Protein AF-A0A1M6KUR7-F1 (afdb_monomer_lite)

Structure (mmCIF, N/CA/C/O backbone):
data_AF-A0A1M6KUR7-F1
#
_entry.id   AF-A0A1M6KUR7-F1
#
loop_
_atom_site.group_PDB
_atom_site.id
_atom_site.type_symbol
_atom_site.label_atom_id
_atom_site.label_alt_id
_atom_site.label_comp_id
_atom_site.label_asym_id
_atom_site.label_entity_id
_atom_site.label_seq_id
_atom_site.pdbx_PDB_ins_code
_atom_site.Cartn_x
_atom_site.Cartn_y
_atom_site.Cartn_z
_atom_site.occupancy
_atom_site.B_iso_or_equiv
_atom_site.auth_seq_id
_atom_site.auth_comp_id
_atom_site.auth_asym_id
_atom_site.auth_atom_id
_atom_site.pdbx_PDB_model_num
ATOM 1 N N . MET A 1 1 ? 20.269 -7.867 -25.351 1.00 51.28 1 MET A N 1
ATOM 2 C CA . MET A 1 1 ? 18.872 -7.467 -25.062 1.00 51.28 1 MET A CA 1
ATOM 3 C C . MET A 1 1 ? 18.814 -6.887 -23.642 1.00 51.28 1 MET A C 1
ATOM 5 O O . MET A 1 1 ? 19.387 -7.514 -22.766 1.00 51.28 1 MET A O 1
ATOM 9 N N . GLY A 1 2 ? 18.210 -5.711 -23.391 1.00 59.88 2 GLY A N 1
ATOM 10 C CA . GLY A 1 2 ? 17.720 -5.382 -22.029 1.00 59.88 2 GLY A CA 1
ATOM 11 C C . GLY A 1 2 ? 18.187 -4.111 -21.290 1.00 59.88 2 GLY A C 1
ATOM 12 O O . GLY A 1 2 ? 17.841 -3.963 -20.122 1.00 59.88 2 GLY A O 1
ATOM 13 N N . LYS A 1 3 ? 18.933 -3.167 -21.889 1.00 66.12 3 LYS A N 1
ATOM 14 C CA . LYS A 1 3 ? 19.347 -1.934 -21.164 1.00 66.12 3 LYS A CA 1
ATOM 15 C C . LYS A 1 3 ? 18.434 -0.722 -21.392 1.00 66.12 3 LYS A C 1
ATOM 17 O O . LYS A 1 3 ? 18.260 0.076 -20.476 1.00 66.12 3 LYS A O 1
ATOM 22 N N . ALA A 1 4 ? 17.844 -0.577 -22.580 1.00 70.19 4 ALA A N 1
ATOM 23 C CA . ALA A 1 4 ? 17.003 0.578 -22.914 1.00 70.19 4 ALA A CA 1
ATOM 24 C C . ALA A 1 4 ? 15.567 0.448 -22.374 1.00 70.19 4 ALA A C 1
ATOM 26 O O . ALA A 1 4 ? 15.067 1.378 -21.743 1.00 70.19 4 ALA A O 1
ATOM 27 N N . SER A 1 5 ? 14.938 -0.722 -22.539 1.00 74.44 5 SER A N 1
ATOM 28 C CA . SER A 1 5 ? 13.579 -0.996 -22.047 1.00 74.44 5 SER A CA 1
ATOM 29 C C . SER A 1 5 ? 13.479 -0.871 -20.524 1.00 74.44 5 SER A C 1
ATOM 31 O O . SER A 1 5 ? 12.594 -0.187 -20.018 1.00 74.44 5 SER A O 1
ATOM 33 N N . THR A 1 6 ? 14.450 -1.423 -19.794 1.00 81.38 6 THR A N 1
ATOM 34 C CA . THR A 1 6 ? 14.527 -1.341 -18.326 1.00 81.38 6 THR A CA 1
ATOM 35 C C . THR A 1 6 ? 14.666 0.102 -17.830 1.00 81.38 6 THR A C 1
ATOM 37 O O . THR A 1 6 ? 14.044 0.484 -16.843 1.00 81.38 6 THR A O 1
ATOM 40 N N . ARG A 1 7 ? 15.442 0.950 -18.526 1.00 81.19 7 ARG A N 1
ATOM 41 C CA . ARG A 1 7 ? 15.589 2.375 -18.170 1.00 81.19 7 ARG A CA 1
ATOM 42 C C . ARG A 1 7 ? 14.294 3.153 -18.378 1.00 81.19 7 ARG A C 1
ATOM 44 O O . ARG A 1 7 ? 13.914 3.930 -17.506 1.00 81.19 7 ARG A O 1
ATOM 51 N N . ALA A 1 8 ? 13.622 2.939 -19.509 1.00 82.44 8 ALA A N 1
ATOM 52 C CA . ALA A 1 8 ? 12.341 3.579 -19.799 1.00 82.44 8 ALA A CA 1
ATOM 53 C C . ALA A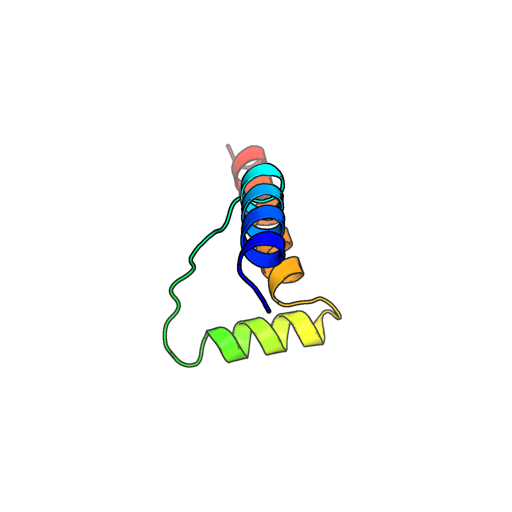 1 8 ? 11.268 3.176 -18.776 1.00 82.44 8 ALA A C 1
ATOM 55 O O . ALA A 1 8 ? 10.578 4.040 -18.237 1.00 82.44 8 ALA A O 1
ATOM 56 N N . GLN A 1 9 ? 11.194 1.886 -18.438 1.00 81.94 9 GLN A N 1
ATOM 57 C CA . GLN A 1 9 ? 10.271 1.373 -17.429 1.00 81.94 9 GLN A CA 1
ATOM 58 C C . GLN A 1 9 ? 10.562 1.949 -16.038 1.00 81.94 9 GLN A C 1
ATOM 60 O O . GLN A 1 9 ? 9.647 2.411 -15.365 1.00 81.94 9 GLN A O 1
ATOM 65 N N . ASN A 1 10 ? 11.830 2.004 -15.623 1.00 84.44 10 ASN A N 1
ATOM 66 C CA . ASN A 1 10 ? 12.202 2.601 -14.340 1.00 84.44 10 ASN A CA 1
ATOM 67 C C . ASN A 1 10 ? 11.857 4.095 -14.271 1.00 84.44 10 ASN A C 1
ATOM 69 O O . ASN A 1 10 ? 11.357 4.547 -13.243 1.00 84.44 10 ASN A O 1
ATOM 73 N N . LYS A 1 11 ? 12.070 4.850 -15.360 1.00 85.75 11 LYS A N 1
ATOM 74 C CA . LYS A 1 11 ? 11.690 6.270 -15.441 1.00 85.75 11 LYS A CA 1
ATOM 75 C C . LYS A 1 11 ? 10.177 6.457 -15.334 1.00 85.75 11 LYS A C 1
ATOM 77 O O . LYS A 1 11 ? 9.731 7.375 -14.656 1.00 85.75 11 LYS A O 1
ATOM 82 N N . TYR A 1 12 ? 9.400 5.597 -15.990 1.00 86.19 12 TYR A N 1
ATOM 83 C CA . TYR A 1 12 ? 7.945 5.619 -15.873 1.00 86.19 12 TYR A CA 1
ATOM 84 C C . TYR A 1 12 ? 7.499 5.315 -14.443 1.00 86.19 12 TYR A C 1
ATOM 86 O O . TYR A 1 12 ? 6.738 6.093 -13.877 1.00 86.19 12 TYR A O 1
ATOM 94 N N . ILE A 1 13 ? 8.028 4.249 -13.831 1.00 86.69 13 ILE A N 1
ATOM 95 C CA . ILE A 1 13 ? 7.636 3.867 -12.472 1.00 86.69 13 ILE A CA 1
ATOM 96 C C . ILE A 1 13 ? 7.957 4.983 -11.476 1.00 86.69 13 ILE A C 1
ATOM 98 O O . ILE A 1 13 ? 7.096 5.333 -10.686 1.00 86.69 13 ILE A O 1
ATOM 102 N N . ALA A 1 14 ? 9.148 5.581 -11.552 1.00 87.88 14 ALA A N 1
ATOM 103 C CA . ALA A 1 14 ? 9.539 6.673 -10.660 1.00 87.88 14 ALA A CA 1
ATOM 104 C C . ALA A 1 14 ? 8.708 7.954 -10.846 1.00 87.88 14 ALA A C 1
ATOM 106 O O . ALA A 1 14 ? 8.611 8.749 -9.923 1.00 87.88 14 ALA A O 1
ATOM 107 N N . LYS A 1 15 ? 8.136 8.180 -12.037 1.00 89.94 15 LYS A N 1
ATOM 108 C CA . LYS A 1 15 ? 7.257 9.330 -12.290 1.00 89.94 15 LYS A CA 1
ATOM 109 C C . LYS A 1 15 ? 5.818 9.071 -11.835 1.00 89.94 15 LYS A C 1
ATOM 111 O O . LYS A 1 15 ? 5.130 10.013 -11.466 1.00 89.94 15 LYS A O 1
ATOM 116 N N . ALA A 1 16 ? 5.349 7.832 -11.961 1.00 90.25 16 ALA A N 1
ATOM 117 C CA . ALA A 1 16 ? 3.942 7.485 -11.788 1.00 90.25 16 ALA A CA 1
ATOM 118 C C . ALA A 1 16 ? 3.610 6.920 -10.400 1.00 90.25 16 ALA A C 1
ATOM 120 O O . ALA A 1 16 ? 2.446 6.952 -10.015 1.00 90.25 16 ALA A O 1
ATOM 121 N N . TYR A 1 17 ? 4.596 6.386 -9.674 1.00 86.69 17 TYR A N 1
ATOM 122 C CA . TYR A 1 17 ? 4.366 5.675 -8.421 1.00 86.69 17 TYR A CA 1
ATOM 123 C C . TYR A 1 17 ? 5.423 6.012 -7.372 1.00 86.69 17 TYR A C 1
ATOM 125 O O . TYR A 1 17 ? 6.622 5.820 -7.600 1.00 86.69 17 TYR A O 1
ATOM 133 N N . ASP A 1 18 ? 4.960 6.375 -6.181 1.00 89.19 18 ASP A N 1
ATOM 134 C CA . ASP A 1 18 ? 5.776 6.343 -4.974 1.00 89.19 18 ASP A CA 1
ATOM 135 C C . ASP A 1 18 ? 5.865 4.905 -4.451 1.00 89.19 18 ASP A C 1
ATOM 137 O O . ASP A 1 18 ? 4.872 4.180 -4.359 1.00 89.19 18 ASP A O 1
ATOM 141 N N . ARG A 1 19 ? 7.082 4.450 -4.137 1.00 89.44 19 ARG A N 1
ATOM 142 C CA . ARG A 1 19 ? 7.320 3.094 -3.624 1.00 89.44 19 ARG A CA 1
ATOM 143 C C . ARG A 1 19 ? 7.482 3.131 -2.112 1.00 89.44 19 ARG A C 1
ATOM 145 O O . ARG A 1 19 ? 8.439 3.717 -1.614 1.00 89.44 19 ARG A O 1
ATOM 152 N N . ILE A 1 20 ? 6.616 2.416 -1.401 1.00 90.06 20 ILE A N 1
ATOM 153 C CA . ILE A 1 20 ? 6.717 2.235 0.050 1.00 90.06 20 ILE A CA 1
ATOM 154 C C . ILE A 1 20 ? 7.384 0.887 0.336 1.00 90.06 20 ILE A C 1
ATOM 156 O O . ILE A 1 20 ? 6.897 -0.161 -0.091 1.00 90.06 20 ILE A O 1
ATOM 160 N N . ASN A 1 21 ? 8.506 0.905 1.061 1.00 92.06 21 ASN A N 1
ATOM 161 C CA . ASN A 1 21 ? 9.129 -0.317 1.565 1.00 92.06 21 ASN A CA 1
ATOM 162 C C . ASN A 1 21 ? 8.587 -0.632 2.962 1.00 92.06 21 ASN A C 1
ATOM 164 O O . ASN A 1 21 ? 8.862 0.097 3.913 1.00 92.06 21 ASN A O 1
ATOM 168 N N . LEU A 1 22 ? 7.834 -1.722 3.081 1.00 91.88 22 LEU A N 1
ATOM 169 C CA . LEU A 1 22 ? 7.207 -2.140 4.329 1.00 91.88 22 LEU A CA 1
ATOM 170 C C . LEU A 1 22 ? 7.950 -3.340 4.927 1.00 91.88 22 LEU A C 1
ATOM 172 O O . LEU A 1 22 ? 8.019 -4.410 4.318 1.00 91.88 22 LEU A O 1
ATOM 176 N N . ILE A 1 23 ? 8.453 -3.177 6.151 1.00 94.94 23 ILE A N 1
ATOM 177 C CA . ILE A 1 23 ? 9.018 -4.268 6.947 1.00 94.94 23 ILE A CA 1
ATOM 178 C C . ILE A 1 23 ? 7.938 -4.775 7.899 1.00 94.94 23 ILE A C 1
ATOM 180 O O . ILE A 1 23 ? 7.388 -4.019 8.694 1.00 94.94 23 ILE A O 1
ATOM 184 N N . VAL A 1 24 ? 7.663 -6.075 7.837 1.00 94.25 24 VAL A N 1
ATOM 185 C CA . VAL A 1 24 ? 6.788 -6.775 8.782 1.00 94.25 24 VAL A CA 1
ATOM 186 C C . VAL A 1 24 ? 7.509 -7.994 9.333 1.00 94.25 24 VAL A C 1
ATOM 188 O O . VAL A 1 24 ? 8.373 -8.573 8.668 1.00 94.25 24 VAL A O 1
ATOM 191 N N . ILE A 1 25 ? 7.139 -8.409 10.542 1.00 96.69 25 ILE A N 1
ATOM 192 C CA . ILE A 1 25 ? 7.658 -9.638 11.144 1.00 96.69 25 ILE A CA 1
ATOM 193 C C . ILE A 1 25 ? 7.367 -10.852 10.247 1.00 96.69 25 ILE A C 1
ATOM 195 O O . ILE A 1 25 ? 6.386 -10.887 9.493 1.00 96.69 25 ILE A O 1
ATOM 199 N N . LYS A 1 26 ? 8.228 -11.872 10.321 1.00 95.06 26 LYS A N 1
ATOM 200 C CA . LYS A 1 26 ? 8.052 -13.110 9.552 1.00 95.06 26 LYS A CA 1
ATOM 201 C C . LYS A 1 26 ? 6.687 -13.736 9.872 1.00 95.06 26 LYS A C 1
ATOM 203 O O . LYS A 1 26 ? 6.257 -13.735 11.016 1.00 95.06 26 LYS A O 1
ATOM 208 N N . GLY A 1 27 ? 6.007 -14.253 8.848 1.00 95.38 27 GLY A N 1
ATOM 209 C CA . GLY A 1 27 ? 4.645 -14.795 8.958 1.00 95.38 27 GLY A CA 1
ATOM 210 C C . GLY A 1 27 ? 3.558 -13.755 8.680 1.00 95.38 27 GLY A C 1
ATOM 211 O O . GLY A 1 27 ? 2.631 -14.040 7.923 1.00 95.38 27 GLY A O 1
ATOM 212 N N . LYS A 1 28 ? 3.739 -12.506 9.127 1.00 96.56 28 LYS A N 1
ATOM 213 C CA . LYS A 1 28 ? 2.704 -11.467 9.006 1.00 96.56 28 LYS A CA 1
ATOM 214 C C . LYS A 1 28 ? 2.339 -11.124 7.565 1.00 96.56 28 LYS A C 1
ATOM 216 O O . LYS A 1 28 ? 1.179 -10.885 7.259 1.00 96.56 28 LYS A O 1
ATOM 221 N N . LYS A 1 29 ? 3.306 -11.176 6.646 1.00 95.88 29 LYS A N 1
ATOM 222 C CA . LYS A 1 29 ? 3.045 -11.012 5.206 1.00 95.88 29 LYS A CA 1
ATOM 223 C C . LYS A 1 29 ? 2.024 -12.031 4.675 1.00 95.88 29 LYS A C 1
ATOM 225 O O . LYS A 1 29 ? 1.232 -11.693 3.802 1.00 95.88 29 LYS A O 1
ATOM 230 N N . GLY A 1 30 ? 2.067 -13.269 5.173 1.00 96.69 30 GLY A N 1
ATOM 231 C CA . GLY A 1 30 ? 1.119 -14.319 4.799 1.00 96.69 30 GLY A CA 1
ATOM 232 C C . GLY A 1 30 ? -0.280 -14.029 5.330 1.00 96.69 30 GLY A C 1
ATOM 233 O O . GLY A 1 30 ? -1.241 -14.125 4.578 1.00 96.69 30 GLY A O 1
ATOM 234 N N . GLU A 1 31 ? -0.380 -13.582 6.582 1.00 97.31 31 GLU A N 1
ATOM 235 C CA . GLU A 1 31 ? -1.655 -13.169 7.185 1.00 97.31 31 GLU A CA 1
ATOM 236 C C . GLU A 1 31 ? -2.300 -11.999 6.431 1.00 97.31 31 GLU A C 1
ATOM 238 O O . GLU A 1 31 ? -3.484 -12.054 6.114 1.00 97.31 31 GLU A O 1
ATOM 243 N N . ILE A 1 32 ? -1.518 -10.968 6.089 1.00 96.00 32 ILE A N 1
ATOM 244 C CA . ILE A 1 32 ? -1.998 -9.805 5.321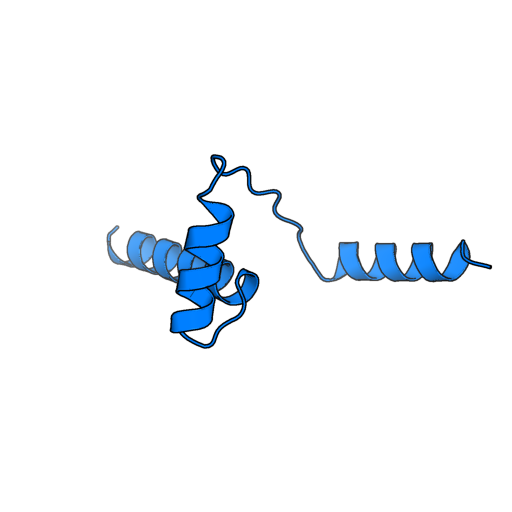 1.00 96.00 32 ILE A CA 1
ATOM 245 C C . ILE A 1 32 ? -2.519 -10.252 3.950 1.00 96.00 32 ILE A C 1
ATOM 247 O O . ILE A 1 32 ? -3.579 -9.808 3.515 1.00 96.00 32 ILE A O 1
ATOM 251 N N . ARG A 1 33 ? -1.795 -11.152 3.273 1.00 96.62 33 ARG A N 1
ATOM 252 C CA . ARG A 1 33 ? -2.231 -11.719 1.993 1.00 96.62 33 ARG A CA 1
ATOM 253 C C . ARG A 1 33 ? -3.544 -12.485 2.134 1.00 96.62 33 ARG A C 1
ATOM 255 O O . ARG A 1 33 ? -4.455 -12.222 1.363 1.00 96.62 33 ARG A O 1
ATOM 262 N N . ALA A 1 34 ? -3.632 -13.407 3.091 1.00 97.81 34 ALA A N 1
ATOM 263 C CA . ALA A 1 34 ? -4.825 -14.226 3.284 1.00 97.81 34 ALA A CA 1
ATOM 264 C C . ALA A 1 34 ? -6.050 -13.363 3.620 1.00 97.81 34 ALA A C 1
ATOM 266 O O . ALA A 1 34 ? -7.142 -13.625 3.129 1.00 97.81 34 ALA A O 1
ATOM 267 N N . HIS A 1 35 ? -5.859 -12.302 4.410 1.00 97.56 35 HIS A N 1
ATOM 268 C CA . HIS A 1 35 ? -6.914 -11.338 4.698 1.00 97.56 35 HIS A CA 1
ATOM 269 C C . HIS A 1 35 ? -7.381 -10.602 3.436 1.00 97.56 35 HIS A C 1
ATOM 271 O O . HIS A 1 35 ? -8.577 -10.562 3.176 1.00 97.56 35 HIS A O 1
ATOM 277 N N . ALA A 1 36 ? -6.452 -10.075 2.633 1.00 97.50 36 ALA A N 1
ATOM 278 C CA . ALA A 1 36 ? -6.786 -9.407 1.375 1.00 97.50 36 ALA A CA 1
ATOM 279 C C . ALA A 1 36 ? -7.530 -10.348 0.407 1.00 97.50 36 ALA A C 1
ATOM 281 O O . ALA A 1 36 ? -8.571 -9.991 -0.137 1.00 97.50 36 ALA A O 1
ATOM 282 N N . GLU A 1 37 ? -7.053 -11.587 0.259 1.00 97.25 37 GLU A N 1
ATOM 283 C CA . GLU A 1 37 ? -7.686 -12.602 -0.592 1.00 97.25 37 GLU A CA 1
ATOM 284 C C . GLU A 1 37 ? -9.099 -12.959 -0.107 1.00 97.25 37 GLU A C 1
ATOM 286 O O . GLU A 1 37 ? -10.012 -13.068 -0.923 1.00 97.25 37 GLU A O 1
ATOM 291 N N . ALA A 1 38 ? -9.314 -13.062 1.209 1.00 97.31 38 ALA A N 1
ATOM 292 C CA . ALA A 1 38 ? -10.641 -13.278 1.789 1.00 97.31 38 ALA A CA 1
ATOM 293 C C . ALA A 1 38 ? -11.614 -12.111 1.530 1.00 97.31 38 ALA A C 1
ATOM 295 O O . ALA A 1 38 ? -12.822 -12.329 1.486 1.00 97.31 38 ALA A O 1
ATOM 296 N N . GLN A 1 39 ? -11.099 -10.893 1.333 1.00 95.31 39 GLN A N 1
ATOM 297 C CA . GLN A 1 39 ? -11.875 -9.711 0.936 1.00 95.31 39 GLN A CA 1
ATOM 298 C C . GLN A 1 39 ? -11.983 -9.548 -0.594 1.00 95.31 39 GLN A C 1
ATOM 300 O O . GLN A 1 39 ? -12.594 -8.596 -1.072 1.00 95.31 39 GLN A O 1
ATOM 305 N N . GLY A 1 40 ? -11.407 -10.467 -1.380 1.00 97.00 40 GLY A N 1
ATOM 306 C CA . GLY A 1 40 ? -11.425 -10.411 -2.844 1.00 97.00 40 GLY A CA 1
ATOM 307 C C . GLY A 1 40 ? -10.515 -9.334 -3.446 1.00 97.00 40 GLY A C 1
ATOM 308 O O . GLY A 1 40 ? -10.671 -8.984 -4.615 1.00 97.00 40 GLY A O 1
ATOM 309 N N . GLU A 1 41 ? -9.560 -8.808 -2.679 1.00 96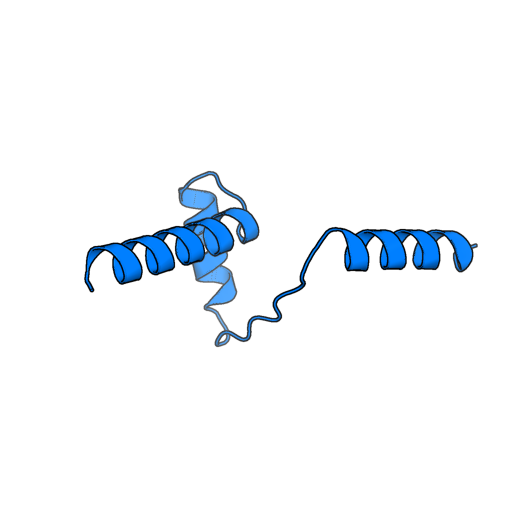.50 41 GLU A N 1
ATOM 310 C CA . GLU A 1 41 ? -8.652 -7.745 -3.108 1.00 96.50 41 GLU A CA 1
ATOM 311 C C . GLU A 1 41 ? -7.187 -8.207 -3.140 1.00 96.50 41 GLU A C 1
ATOM 313 O O . GLU A 1 41 ? -6.767 -9.161 -2.483 1.00 96.50 41 GLU A O 1
ATOM 318 N N . SER A 1 42 ? -6.361 -7.520 -3.933 1.00 96.81 42 SER A N 1
ATOM 319 C CA . SER A 1 42 ? -4.918 -7.767 -3.898 1.00 96.81 42 SER A CA 1
ATOM 320 C C . SER A 1 42 ? -4.317 -7.259 -2.586 1.00 96.81 42 SER A C 1
ATOM 322 O O . SER A 1 42 ? -4.762 -6.253 -2.041 1.00 96.81 42 SER A O 1
ATOM 324 N N . MET A 1 43 ? -3.223 -7.876 -2.133 1.00 96.19 43 MET A N 1
ATOM 325 C CA . MET A 1 43 ? -2.485 -7.418 -0.947 1.00 96.19 43 MET A CA 1
ATOM 326 C C . MET A 1 43 ? -2.116 -5.923 -1.016 1.00 96.19 43 MET A C 1
ATOM 328 O O . MET A 1 43 ? -2.153 -5.238 -0.003 1.00 96.19 43 MET A O 1
ATOM 332 N N . ASN A 1 44 ? -1.776 -5.406 -2.202 1.00 94.44 44 ASN A N 1
ATOM 333 C CA . ASN A 1 44 ? -1.455 -3.989 -2.379 1.00 94.44 44 ASN A CA 1
ATOM 334 C C . ASN A 1 44 ? -2.698 -3.092 -2.277 1.00 94.44 44 ASN A C 1
ATOM 336 O O . ASN A 1 44 ? -2.633 -2.035 -1.661 1.00 94.44 44 ASN A O 1
ATOM 340 N N . ALA A 1 45 ? -3.822 -3.520 -2.861 1.00 96.50 45 ALA A N 1
ATOM 341 C CA . ALA A 1 45 ? -5.092 -2.803 -2.751 1.00 96.50 45 ALA A CA 1
ATOM 342 C C . ALA A 1 45 ? -5.560 -2.734 -1.291 1.00 96.50 45 ALA A C 1
ATOM 344 O O . ALA A 1 45 ? -5.873 -1.647 -0.817 1.00 96.50 45 ALA A O 1
ATOM 345 N N . PHE A 1 46 ? -5.473 -3.853 -0.562 1.00 97.25 46 PHE A N 1
ATOM 346 C CA . PHE A 1 46 ? -5.775 -3.901 0.867 1.00 97.25 46 PHE A CA 1
ATOM 347 C C . PHE A 1 46 ? -4.925 -2.919 1.679 1.00 97.25 46 PHE A C 1
ATOM 349 O O . PHE A 1 46 ? -5.456 -2.170 2.492 1.00 97.25 46 PHE A O 1
ATOM 356 N N . ILE A 1 47 ? -3.605 -2.900 1.454 1.00 95.56 47 ILE A N 1
ATOM 357 C CA . ILE A 1 47 ? -2.697 -2.004 2.186 1.00 95.56 47 ILE A CA 1
ATOM 358 C C . ILE A 1 47 ? -3.045 -0.536 1.910 1.00 95.56 47 ILE A C 1
ATOM 360 O O . ILE A 1 47 ? -3.129 0.244 2.855 1.00 95.56 47 ILE A O 1
ATOM 364 N N . ASN A 1 48 ? -3.288 -0.164 0.650 1.00 95.06 48 ASN A N 1
ATOM 365 C CA . ASN A 1 48 ? -3.676 1.205 0.303 1.00 95.06 48 ASN A CA 1
ATOM 366 C C . ASN A 1 48 ? -5.012 1.594 0.948 1.00 95.06 48 ASN A C 1
ATOM 368 O O . ASN A 1 48 ? -5.092 2.639 1.587 1.00 95.06 48 ASN A O 1
ATOM 372 N N . ARG A 1 49 ? -6.026 0.722 0.863 1.00 96.88 49 ARG A N 1
ATOM 373 C CA . ARG A 1 49 ? -7.330 0.937 1.502 1.00 96.88 49 ARG A CA 1
ATOM 374 C C . ARG A 1 49 ? -7.191 1.119 3.013 1.00 96.88 49 ARG A C 1
ATOM 376 O O . ARG A 1 49 ? -7.763 2.047 3.570 1.00 96.88 49 ARG A O 1
ATOM 383 N N . ALA A 1 50 ? -6.400 0.273 3.672 1.00 96.00 50 ALA A N 1
ATOM 384 C CA . ALA A 1 50 ? -6.180 0.358 5.111 1.00 96.00 50 ALA A CA 1
ATOM 385 C C . ALA A 1 50 ? -5.500 1.677 5.525 1.00 96.00 50 ALA A C 1
ATOM 387 O O . ALA A 1 50 ? -5.859 2.241 6.557 1.00 96.00 50 ALA A O 1
ATOM 388 N N . ILE A 1 51 ? -4.547 2.176 4.726 1.00 95.56 51 ILE A N 1
ATOM 389 C CA . ILE A 1 51 ? -3.902 3.480 4.949 1.00 95.56 51 ILE A CA 1
ATOM 390 C C . ILE A 1 51 ? -4.918 4.615 4.776 1.00 95.56 51 ILE A C 1
ATOM 392 O O . ILE A 1 51 ? -5.025 5.463 5.657 1.00 95.56 51 ILE A O 1
ATOM 396 N N . GLU A 1 52 ? -5.697 4.615 3.692 1.00 96.19 52 GLU A N 1
ATOM 397 C CA . GLU A 1 52 ? -6.718 5.642 3.438 1.00 96.19 52 GLU A CA 1
ATOM 398 C C . GLU A 1 52 ? -7.793 5.678 4.533 1.00 96.19 52 GLU A C 1
ATOM 400 O O . GLU A 1 52 ? -8.171 6.748 5.002 1.00 96.19 52 GLU A O 1
ATOM 405 N N . GLU A 1 53 ? -8.278 4.514 4.971 1.00 96.31 53 GLU A N 1
ATOM 406 C CA . GLU A 1 53 ? -9.246 4.402 6.066 1.00 96.31 53 GLU A CA 1
ATOM 407 C C . GLU A 1 53 ? -8.667 4.859 7.408 1.00 96.31 53 GLU A C 1
ATOM 409 O O . GLU A 1 53 ? -9.398 5.384 8.245 1.00 96.31 53 GLU A O 1
ATOM 414 N N . ALA A 1 54 ? -7.376 4.624 7.662 1.00 96.56 54 ALA A N 1
ATOM 415 C CA . ALA A 1 54 ? -6.714 5.125 8.863 1.00 96.56 54 ALA A CA 1
ATOM 416 C C . ALA A 1 54 ? -6.601 6.655 8.828 1.00 96.56 54 ALA A C 1
ATOM 418 O O . ALA A 1 54 ? -7.072 7.304 9.753 1.00 96.56 54 ALA A O 1
ATOM 419 N N . MET A 1 55 ? -6.099 7.224 7.726 1.00 96.50 55 MET A N 1
ATOM 420 C CA . MET A 1 55 ? -5.985 8.678 7.561 1.00 96.50 55 MET A CA 1
ATOM 421 C C . MET A 1 55 ? -7.332 9.390 7.717 1.00 96.50 55 MET A C 1
ATOM 423 O O . MET A 1 55 ? -7.421 10.362 8.455 1.00 96.50 55 MET A O 1
ATOM 427 N N . LYS A 1 56 ? -8.397 8.877 7.086 1.00 96.19 56 LYS A N 1
ATOM 428 C CA . LYS A 1 56 ? -9.746 9.452 7.218 1.00 96.19 56 LYS A CA 1
ATOM 429 C C . LYS A 1 56 ? -10.253 9.429 8.659 1.00 96.19 56 LYS A C 1
ATOM 431 O O . LYS A 1 56 ? -10.797 10.419 9.128 1.00 96.19 56 LYS A O 1
ATOM 436 N N . ARG A 1 57 ? -10.065 8.312 9.372 1.00 96.00 57 ARG A N 1
ATOM 437 C CA . ARG A 1 57 ? -10.469 8.203 10.784 1.00 96.00 57 ARG A CA 1
ATOM 438 C C . ARG A 1 57 ? -9.706 9.177 11.677 1.00 96.00 57 ARG A C 1
ATOM 440 O O . ARG A 1 57 ? -10.305 9.727 12.595 1.00 96.00 57 ARG A O 1
ATOM 447 N N . ASP A 1 58 ? -8.421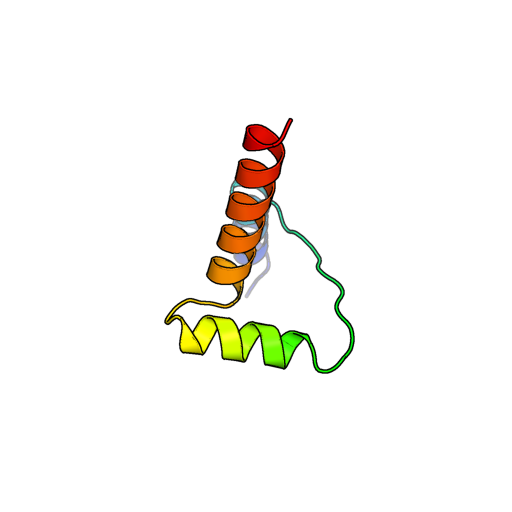 9.382 11.406 1.00 95.56 58 ASP A N 1
ATOM 448 C CA . ASP A 1 58 ? -7.592 10.326 12.156 1.00 95.56 58 ASP A CA 1
ATOM 449 C C . ASP A 1 58 ? -8.012 11.784 11.886 1.00 95.56 58 ASP A C 1
ATOM 451 O O . ASP A 1 58 ? -7.998 12.599 12.803 1.00 95.56 58 ASP A O 1
ATOM 455 N N . GLU A 1 59 ? -8.433 12.106 10.657 1.00 92.38 59 GLU A N 1
ATOM 456 C CA . GLU A 1 59 ? -8.974 13.425 10.289 1.00 92.38 59 GLU A CA 1
ATOM 457 C C . GLU A 1 59 ? -10.363 13.696 10.893 1.00 92.38 59 GLU A C 1
ATOM 459 O O . GLU A 1 59 ? -10.647 14.825 11.279 1.00 92.38 59 GLU A O 1
ATOM 464 N N . GLU A 1 60 ? -11.232 12.685 10.983 1.00 85.50 60 GLU A N 1
ATOM 465 C CA . GLU A 1 60 ? -12.587 12.815 11.549 1.00 85.50 60 GLU A CA 1
ATOM 466 C C . GLU A 1 60 ? -12.609 12.804 13.089 1.00 85.50 60 GLU A C 1
ATOM 468 O O . GLU A 1 60 ? -13.579 13.253 13.701 1.00 85.50 60 GLU A O 1
ATOM 473 N N . GLY A 1 61 ? -11.567 12.256 13.720 1.00 71.62 61 GLY A N 1
ATOM 474 C CA . GLY A 1 61 ? -11.438 12.138 15.174 1.00 71.62 61 GLY A CA 1
ATOM 475 C C . GLY A 1 61 ? -10.660 13.267 15.861 1.00 71.62 61 GLY A C 1
ATOM 476 O O . GLY A 1 61 ? -10.493 13.198 17.083 1.00 71.62 61 GLY A O 1
ATOM 477 N N . GLY A 1 62 ? -10.168 14.258 15.108 1.00 52.81 62 GLY A N 1
ATOM 478 C CA . GLY A 1 62 ? -9.443 15.442 15.601 1.00 52.81 62 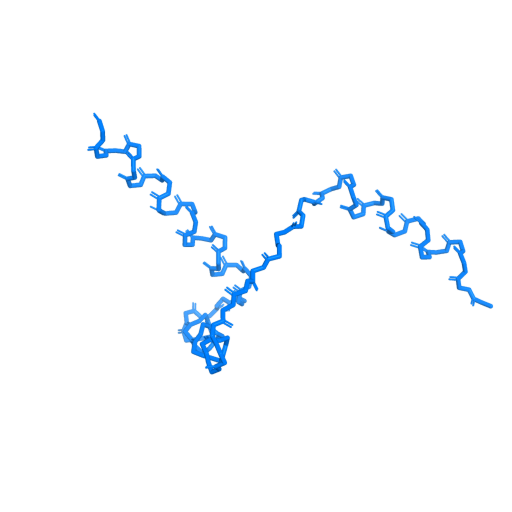GLY A CA 1
ATOM 479 C C . GLY A 1 62 ? -10.268 16.720 15.532 1.00 52.81 62 GLY A C 1
ATOM 480 O O . GLY A 1 62 ? -10.061 17.578 16.420 1.00 52.81 62 GLY A O 1
#

pLDDT: mean 89.79, std 10.75, range [51.28, 97.81]

Sequence (62 aa):
MGKASTRAQNKYIAKAYDRINLIVIKGKKGEIRAHAEAQGESMNAFINRAIEEAMKRDEEGG

Radius of gyration: 16.27 Å; chains: 1; bounding box: 32×30×41 Å

InterP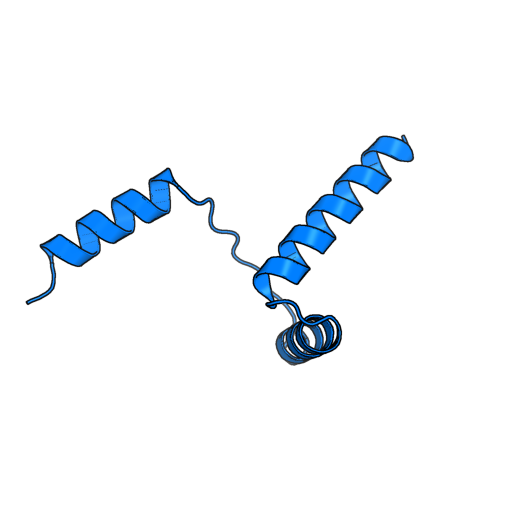ro domains:
  IPR010985 Ribbon-helix-helix [SSF47598] (26-59)
  IPR013321 Arc-type ribbon-helix-helix [G3DSA:1.10.1220.10] (2-61)

Foldseek 3Di:
DDDPVVVVVVVVCVVPDDDDDDDDPPPVLVVLQVVQVVVVHGSVVSVVVVVVVVVVCVVVVD

Secondary structure (DSSP, 8-state):
--SHHHHHHHHHHHHH-PPP-----TTHHHHHHHHHHHTTS-HHHHHHHHHHHHHHHHHHT-

Organism: NCBI:txid1121323